Protein AF-A0A401MKE0-F1 (afdb_monomer_lite)

Sequence (163 aa):
MLHYREDWGPTLAELRRILKPGGRLIASVDHPFAINLMHRQVGREAGYKYFDTTNWTEEWTMGGQTALMSIWHRPLHAMIEAFTAAGFRITVISEPEPDPAARELFPEVIAAKPRFLYSCSSSCEQNPCRPRPVRVHPLEASCPEFRSGRFFPDAAHIRRRPG

Radius of gyration: 18.14 Å; chains: 1; bounding box: 51×38×40 Å

Structure (mmCIF, N/CA/C/O backbone):
data_AF-A0A401MKE0-F1
#
_entry.id   AF-A0A401MKE0-F1
#
loop_
_atom_site.group_PDB
_atom_site.id
_atom_site.type_symbol
_atom_site.label_atom_id
_atom_site.label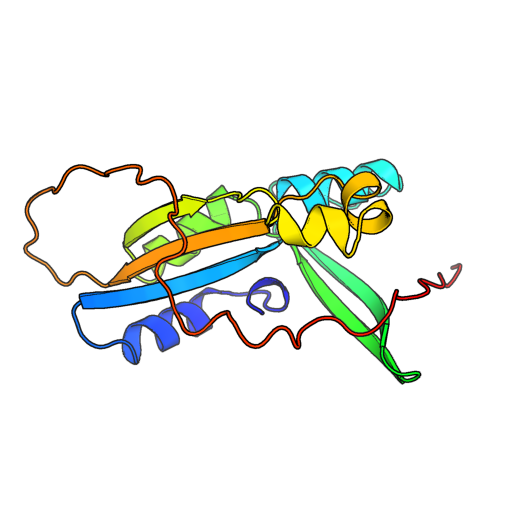_alt_id
_atom_site.label_comp_id
_atom_site.label_asym_id
_atom_site.label_entity_id
_atom_site.label_seq_id
_atom_site.pdbx_PDB_ins_code
_atom_site.Cartn_x
_atom_site.Cartn_y
_atom_site.Cartn_z
_atom_site.occupancy
_atom_site.B_iso_or_equiv
_atom_site.auth_seq_id
_atom_site.auth_comp_id
_atom_site.auth_asym_id
_atom_site.auth_atom_id
_atom_site.pdbx_PDB_model_num
ATOM 1 N N . MET A 1 1 ? 6.555 3.423 4.403 1.00 68.75 1 MET A N 1
ATOM 2 C CA . MET A 1 1 ? 7.265 2.629 5.433 1.00 68.75 1 MET A CA 1
ATOM 3 C C . MET A 1 1 ? 6.743 1.197 5.495 1.00 68.75 1 MET A C 1
ATOM 5 O O . MET A 1 1 ? 7.558 0.292 5.596 1.00 68.75 1 MET A O 1
ATOM 9 N N . LEU A 1 2 ? 5.423 0.969 5.408 1.00 88.12 2 LEU A N 1
ATOM 10 C CA . LEU A 1 2 ? 4.854 -0.389 5.374 1.00 88.12 2 LEU A CA 1
ATOM 11 C C . LEU A 1 2 ? 5.362 -1.229 4.187 1.00 88.12 2 LEU A C 1
ATOM 13 O O . LEU A 1 2 ? 5.577 -2.423 4.332 1.00 88.12 2 LEU A O 1
ATOM 17 N N . HIS A 1 3 ? 5.652 -0.602 3.049 1.00 85.56 3 HIS A N 1
ATOM 18 C CA . HIS A 1 3 ? 6.234 -1.243 1.863 1.00 85.56 3 HIS A CA 1
ATOM 19 C C . HIS A 1 3 ? 7.674 -1.763 2.037 1.00 85.56 3 HIS A C 1
ATOM 21 O O . HIS A 1 3 ? 8.204 -2.395 1.134 1.00 85.56 3 HIS A O 1
ATOM 27 N N . TYR A 1 4 ? 8.305 -1.556 3.197 1.00 89.06 4 TYR A N 1
ATOM 28 C CA . TYR A 1 4 ? 9.592 -2.175 3.554 1.00 89.06 4 TYR A CA 1
ATOM 29 C C . TYR A 1 4 ? 9.433 -3.377 4.496 1.00 89.06 4 TYR A C 1
ATOM 31 O O . TYR A 1 4 ? 10.421 -3.964 4.935 1.00 89.06 4 TYR A O 1
ATOM 39 N N . ARG A 1 5 ? 8.195 -3.733 4.858 1.00 91.19 5 ARG A N 1
ATOM 40 C CA . ARG A 1 5 ? 7.888 -4.853 5.749 1.00 91.19 5 ARG A CA 1
ATOM 41 C C . ARG A 1 5 ? 7.241 -5.979 4.963 1.00 91.19 5 ARG A C 1
ATOM 43 O O . ARG A 1 5 ? 6.257 -5.753 4.265 1.00 91.19 5 ARG A O 1
ATOM 50 N N . GLU A 1 6 ? 7.774 -7.179 5.153 1.00 92.38 6 GLU A N 1
ATOM 51 C CA . GLU A 1 6 ? 7.174 -8.410 4.648 1.00 92.38 6 GLU A CA 1
ATOM 52 C C . GLU A 1 6 ? 5.790 -8.612 5.263 1.00 92.38 6 GLU A C 1
ATOM 54 O O . GLU A 1 6 ? 4.788 -8.614 4.552 1.00 92.38 6 GLU A O 1
ATOM 59 N N . ASP A 1 7 ? 5.725 -8.677 6.595 1.00 93.19 7 ASP A N 1
ATOM 60 C CA . ASP A 1 7 ? 4.484 -8.847 7.341 1.00 93.19 7 ASP A CA 1
ATOM 61 C C . ASP A 1 7 ? 4.004 -7.520 7.949 1.00 93.19 7 ASP A C 1
ATOM 63 O O . ASP A 1 7 ? 4.702 -6.856 8.723 1.00 93.19 7 ASP A O 1
ATOM 67 N N . TRP A 1 8 ? 2.784 -7.125 7.582 1.00 94.81 8 TRP A N 1
ATOM 68 C CA . TRP A 1 8 ? 2.124 -5.935 8.117 1.00 94.81 8 TRP A CA 1
ATOM 69 C C . TRP A 1 8 ? 1.406 -6.213 9.438 1.00 94.81 8 TRP A C 1
ATOM 71 O O . TRP A 1 8 ? 1.206 -5.272 10.207 1.00 94.81 8 TRP A O 1
ATOM 81 N N . GLY A 1 9 ? 1.045 -7.467 9.723 1.00 94.62 9 GLY A N 1
ATOM 82 C CA . GLY A 1 9 ? 0.199 -7.862 10.849 1.00 94.62 9 GLY A CA 1
ATOM 83 C C . GLY A 1 9 ? 0.681 -7.309 12.192 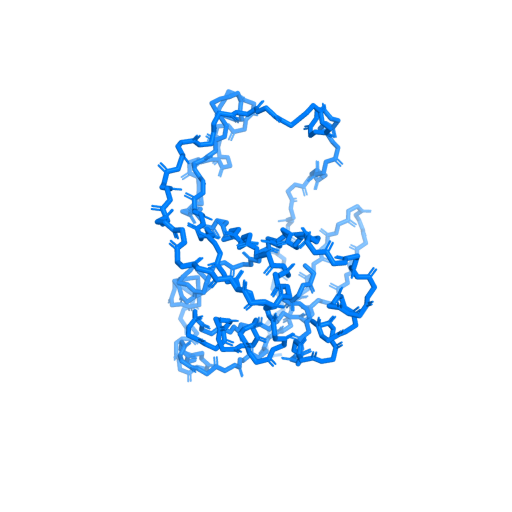1.00 94.62 9 GLY A C 1
ATOM 84 O O . GLY A 1 9 ? -0.049 -6.526 12.803 1.00 94.62 9 GLY A O 1
ATOM 85 N N . PRO A 1 10 ? 1.919 -7.610 12.633 1.00 95.81 10 PRO A N 1
ATOM 86 C CA . PRO A 1 10 ? 2.449 -7.116 13.903 1.00 95.81 10 PRO A CA 1
ATOM 87 C C . PRO A 1 10 ? 2.492 -5.586 13.980 1.00 95.81 10 PRO A C 1
ATOM 89 O O . PRO A 1 10 ? 2.137 -4.996 14.997 1.00 95.81 10 PRO A O 1
ATOM 92 N N . THR A 1 11 ? 2.871 -4.923 12.883 1.00 95.38 11 THR A N 1
ATOM 93 C CA . THR A 1 11 ? 2.944 -3.455 12.842 1.00 95.38 11 THR A CA 1
ATOM 94 C C . THR A 1 11 ? 1.553 -2.837 12.972 1.00 95.38 11 THR A C 1
ATOM 96 O O . THR A 1 11 ? 1.356 -1.911 13.757 1.00 95.38 11 THR A O 1
ATOM 99 N N . LEU A 1 12 ? 0.572 -3.352 12.228 1.00 95.12 12 LEU A N 1
ATOM 100 C CA . LEU A 1 12 ? -0.805 -2.869 12.279 1.00 95.12 12 LEU A CA 1
ATOM 101 C C . LEU A 1 12 ? -1.457 -3.162 13.637 1.00 95.12 12 LEU A C 1
ATOM 103 O O . LEU A 1 12 ? -2.159 -2.299 14.162 1.00 95.12 12 LEU A O 1
ATOM 107 N N . ALA A 1 13 ? -1.185 -4.320 14.239 1.00 94.06 13 ALA A N 1
ATOM 108 C CA . ALA A 1 13 ? -1.662 -4.659 15.577 1.00 94.06 13 ALA A CA 1
ATOM 109 C C . ALA A 1 13 ? -1.128 -3.682 16.638 1.00 94.06 13 ALA A C 1
ATOM 111 O O . ALA A 1 13 ? -1.897 -3.171 17.456 1.00 94.06 13 ALA A O 1
ATOM 112 N N . GLU A 1 14 ? 0.161 -3.338 16.582 1.00 95.56 14 GLU A N 1
ATOM 113 C CA . GLU A 1 14 ? 0.737 -2.351 17.498 1.00 95.56 14 GLU A CA 1
ATOM 114 C C . GLU A 1 14 ? 0.167 -0.949 17.270 1.00 95.56 14 GLU A C 1
ATOM 116 O O . GLU A 1 14 ? -0.215 -0.279 18.232 1.00 95.56 14 GLU A O 1
ATOM 121 N N . LEU A 1 15 ? 0.007 -0.525 16.010 1.00 94.19 15 LEU A N 1
ATOM 122 C CA . LEU A 1 15 ? -0.663 0.739 15.684 1.00 94.19 15 LEU A CA 1
ATOM 123 C C . LEU A 1 15 ? -2.091 0.768 16.246 1.00 94.19 15 LEU A C 1
ATOM 125 O O . LEU A 1 15 ? -2.522 1.768 16.821 1.00 94.19 15 LEU A O 1
ATOM 129 N N . ARG A 1 16 ? -2.821 -0.344 16.146 1.00 91.19 16 ARG A N 1
ATOM 130 C CA . ARG A 1 16 ? -4.175 -0.478 16.687 1.00 91.19 16 ARG A CA 1
ATOM 131 C C . ARG A 1 16 ? -4.213 -0.409 18.214 1.00 91.19 16 ARG A C 1
ATOM 133 O O . ARG A 1 16 ? -5.194 0.110 18.755 1.00 91.19 16 ARG A O 1
ATOM 140 N N . ARG A 1 17 ? -3.190 -0.936 18.893 1.00 94.25 17 ARG A N 1
ATOM 141 C CA . ARG A 1 17 ? -3.067 -0.944 20.358 1.00 94.25 17 ARG A CA 1
ATOM 142 C C . ARG A 1 17 ? -2.781 0.448 20.921 1.00 94.25 17 ARG A C 1
ATOM 144 O O . ARG A 1 17 ? -3.326 0.793 21.965 1.00 94.25 17 ARG A O 1
ATOM 151 N N . ILE A 1 18 ? -1.936 1.236 20.251 1.00 95.38 18 ILE A N 1
ATOM 152 C CA . ILE A 1 18 ? -1.539 2.573 20.731 1.00 95.38 18 ILE A CA 1
ATOM 153 C C . ILE A 1 18 ? -2.561 3.668 20.402 1.00 95.38 18 ILE A C 1
ATOM 155 O O . ILE A 1 18 ? -2.577 4.716 21.050 1.00 95.38 18 ILE A O 1
ATOM 159 N N . LEU A 1 19 ? -3.411 3.455 19.396 1.00 93.69 19 LEU A N 1
ATOM 160 C CA . LEU A 1 19 ? -4.462 4.403 19.049 1.00 93.69 19 LEU A CA 1
ATOM 161 C C . LEU A 1 19 ? -5.543 4.433 20.134 1.00 93.69 19 LEU A C 1
ATOM 163 O O . LEU A 1 19 ? -6.093 3.404 20.527 1.00 93.69 19 LEU A O 1
ATOM 167 N N . LYS A 1 20 ? -5.903 5.646 20.569 1.00 91.00 20 LYS A N 1
ATOM 168 C CA . LYS A 1 20 ? -7.075 5.865 21.427 1.00 91.00 20 LYS A CA 1
ATOM 169 C C . LYS A 1 20 ? -8.343 5.344 20.728 1.00 91.00 20 LYS A C 1
ATOM 171 O O . LYS A 1 20 ? -8.404 5.378 19.494 1.00 91.00 20 LYS A O 1
ATOM 176 N N . PRO A 1 21 ? -9.377 4.922 21.476 1.00 85.69 21 PRO A N 1
ATOM 177 C CA . PRO A 1 21 ? -10.684 4.622 20.893 1.00 85.69 21 PRO A CA 1
ATOM 178 C C . PRO A 1 21 ? -11.185 5.780 20.011 1.00 85.69 21 PRO A C 1
ATOM 180 O O . PRO A 1 21 ? -11.100 6.941 20.410 1.00 85.69 21 PRO A O 1
ATOM 183 N N . GLY A 1 22 ? -11.656 5.482 18.794 1.00 84.44 22 GLY A N 1
ATOM 184 C CA . GLY A 1 22 ? -12.050 6.496 17.803 1.00 84.44 22 GLY A CA 1
ATOM 185 C C . GLY A 1 22 ? -10.884 7.115 17.015 1.00 84.44 22 GLY A C 1
ATOM 186 O O . GLY A 1 22 ? -11.105 7.962 16.146 1.00 84.44 22 GLY A O 1
ATOM 187 N N . GLY A 1 23 ? -9.643 6.708 17.300 1.00 89.06 23 GLY A N 1
ATOM 188 C CA . GLY A 1 23 ? -8.450 7.137 16.577 1.00 89.06 23 GLY A CA 1
ATOM 189 C C . GLY A 1 23 ? -8.464 6.706 15.110 1.00 89.06 23 GLY A C 1
ATOM 190 O O . GLY A 1 23 ? -9.135 5.748 14.720 1.00 89.06 23 GLY A O 1
ATOM 191 N N . ARG A 1 24 ? -7.706 7.418 14.275 1.00 91.06 24 ARG A N 1
ATOM 192 C CA . ARG A 1 24 ? -7.588 7.133 12.840 1.00 91.06 24 ARG A CA 1
ATOM 193 C C . ARG A 1 24 ? -6.134 6.882 12.481 1.00 91.06 24 ARG A C 1
ATOM 195 O O . ARG A 1 24 ? -5.251 7.583 12.966 1.00 91.06 24 ARG A O 1
ATOM 202 N N . LEU A 1 25 ? -5.915 5.905 11.615 1.00 91.31 25 LEU A N 1
ATOM 203 C CA . LEU A 1 25 ? -4.642 5.645 10.966 1.00 91.31 25 LEU A CA 1
ATOM 204 C C . LEU A 1 25 ? -4.748 6.113 9.517 1.00 91.31 25 LEU A C 1
ATOM 206 O O . LEU A 1 25 ? -5.591 5.626 8.765 1.00 91.31 25 LEU A O 1
ATOM 210 N N . ILE A 1 26 ? -3.886 7.047 9.133 1.00 91.25 26 ILE A N 1
ATOM 211 C CA . ILE A 1 26 ? -3.700 7.456 7.742 1.00 91.25 26 ILE A CA 1
ATOM 212 C C . ILE A 1 26 ? -2.347 6.907 7.309 1.00 91.25 26 ILE A C 1
ATOM 214 O O . ILE A 1 26 ? -1.326 7.217 7.920 1.00 91.25 26 ILE A O 1
ATOM 218 N N . ALA A 1 27 ? -2.349 6.066 6.284 1.00 89.00 27 ALA A N 1
ATOM 219 C CA . ALA A 1 27 ? -1.153 5.435 5.753 1.00 89.00 27 ALA A CA 1
ATOM 220 C C . ALA A 1 27 ? -1.034 5.726 4.260 1.00 89.00 27 ALA A C 1
ATOM 222 O O . ALA A 1 27 ? -2.026 5.696 3.537 1.00 89.00 27 ALA A O 1
ATOM 223 N N . SER A 1 28 ? 0.193 5.968 3.812 1.00 86.94 28 SER A N 1
ATOM 224 C CA . SER A 1 28 ? 0.540 6.068 2.400 1.00 86.94 28 SER A CA 1
ATOM 225 C C . SER A 1 28 ? 1.479 4.921 2.038 1.00 86.94 28 SER A C 1
ATOM 227 O O . SER A 1 28 ? 2.458 4.677 2.759 1.00 86.94 28 SER A O 1
ATOM 229 N N . VAL A 1 29 ? 1.154 4.186 0.977 1.00 87.62 29 VAL A N 1
ATOM 230 C CA . VAL A 1 29 ? 1.952 3.060 0.475 1.00 87.62 29 VAL A CA 1
ATOM 231 C C . VAL A 1 29 ? 2.069 3.113 -1.044 1.00 87.62 29 VAL A C 1
ATOM 233 O O . VAL A 1 29 ? 1.287 3.783 -1.723 1.00 87.62 29 VAL A O 1
ATOM 236 N N . ASP A 1 30 ? 3.061 2.398 -1.569 1.00 85.94 30 ASP A N 1
ATOM 237 C CA . ASP A 1 30 ? 3.239 2.251 -3.008 1.00 85.94 30 ASP A CA 1
ATOM 238 C C . ASP A 1 30 ? 2.016 1.577 -3.629 1.00 85.94 30 ASP A C 1
ATOM 240 O O . ASP A 1 30 ? 1.464 0.610 -3.094 1.00 85.94 30 ASP A O 1
ATOM 244 N N . HIS A 1 31 ? 1.580 2.095 -4.773 1.00 85.69 31 HIS A N 1
ATOM 245 C CA . HIS A 1 31 ? 0.410 1.558 -5.441 1.00 85.69 31 HIS A CA 1
ATOM 246 C C . HIS A 1 31 ? 0.738 0.235 -6.144 1.00 85.69 31 HIS A C 1
ATOM 248 O O . HIS A 1 31 ? 1.641 0.186 -6.991 1.00 85.69 31 HIS A O 1
ATOM 254 N N . PRO A 1 32 ? -0.029 -0.835 -5.885 1.00 88.38 32 PRO A N 1
ATOM 255 C CA . PRO A 1 32 ? 0.311 -2.175 -6.355 1.00 88.38 32 PRO A CA 1
ATOM 256 C C . PRO A 1 32 ? 0.337 -2.278 -7.882 1.00 88.38 32 PRO A C 1
ATOM 258 O O . PRO A 1 32 ? 1.156 -2.998 -8.450 1.00 88.38 32 PRO A O 1
ATOM 261 N N . PHE A 1 33 ? -0.539 -1.546 -8.577 1.00 86.31 33 PHE A N 1
ATOM 262 C CA . PHE A 1 33 ? -0.551 -1.555 -10.042 1.00 86.31 33 PHE A CA 1
ATOM 263 C C . PHE A 1 33 ? 0.628 -0.777 -10.642 1.00 86.31 33 PHE A C 1
ATOM 265 O O . PHE A 1 33 ? 1.111 -1.136 -11.713 1.00 86.31 33 PHE A O 1
ATOM 272 N N . ALA A 1 34 ? 1.119 0.258 -9.952 1.00 84.62 34 ALA A N 1
ATOM 273 C CA . ALA A 1 34 ? 2.252 1.046 -10.429 1.00 84.62 34 ALA A CA 1
ATOM 274 C C . ALA A 1 34 ? 3.531 0.211 -10.424 1.00 84.62 34 ALA A C 1
ATOM 276 O O . ALA A 1 34 ? 4.235 0.157 -11.430 1.00 84.62 34 ALA A O 1
ATOM 277 N N . ILE A 1 35 ? 3.774 -0.501 -9.320 1.00 85.31 35 ILE A N 1
ATOM 278 C CA . ILE A 1 35 ? 4.894 -1.436 -9.196 1.00 85.31 35 ILE A CA 1
ATOM 279 C C . ILE A 1 35 ? 4.804 -2.507 -10.285 1.00 85.31 35 ILE A C 1
ATO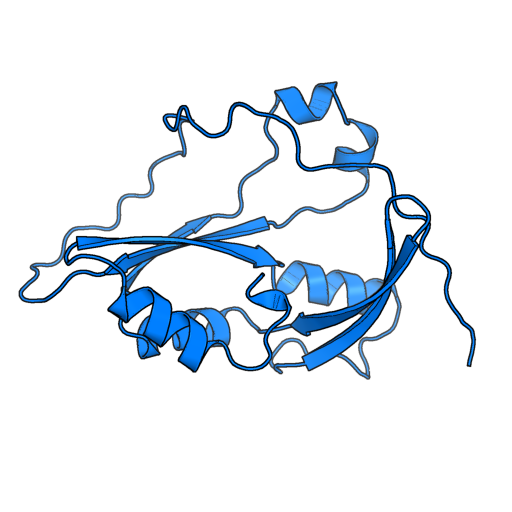M 281 O O . ILE A 1 35 ? 5.763 -2.714 -11.025 1.00 85.31 35 ILE A O 1
ATOM 285 N N . ASN A 1 36 ? 3.629 -3.107 -10.482 1.00 86.44 36 ASN A N 1
ATOM 286 C CA . ASN A 1 36 ? 3.424 -4.069 -11.563 1.00 86.44 36 ASN A CA 1
ATOM 287 C C . ASN A 1 36 ? 3.780 -3.507 -12.941 1.00 86.44 36 ASN A C 1
ATOM 289 O O . ASN A 1 36 ? 4.527 -4.137 -13.688 1.00 86.44 36 ASN A O 1
ATOM 293 N N . LEU A 1 37 ? 3.294 -2.309 -13.274 1.00 86.38 37 LEU A N 1
ATOM 294 C CA . LEU A 1 37 ? 3.610 -1.673 -14.549 1.00 86.38 37 LEU A CA 1
ATOM 295 C C . LEU A 1 37 ? 5.119 -1.436 -14.705 1.00 86.38 37 LEU A C 1
ATOM 297 O O . LEU A 1 37 ? 5.666 -1.744 -15.764 1.00 86.38 37 LEU A O 1
ATOM 301 N N . MET A 1 38 ? 5.797 -0.963 -13.655 1.00 83.81 38 MET A N 1
ATOM 302 C CA . MET A 1 38 ? 7.249 -0.759 -13.666 1.00 83.81 38 MET A CA 1
ATOM 303 C C . MET A 1 38 ? 8.000 -2.064 -13.943 1.00 83.81 38 MET A C 1
ATOM 305 O O . MET A 1 38 ? 8.866 -2.092 -14.816 1.00 83.81 38 MET A O 1
ATOM 309 N N . HIS A 1 39 ? 7.643 -3.159 -13.264 1.00 85.81 39 HIS A N 1
ATOM 310 C CA . HIS A 1 39 ? 8.272 -4.465 -13.484 1.00 85.81 39 HIS A CA 1
ATOM 311 C C . HIS A 1 39 ? 8.072 -4.970 -14.917 1.00 85.81 39 HIS A C 1
ATOM 313 O O . HIS A 1 39 ? 9.015 -5.495 -15.517 1.00 85.81 39 HIS A O 1
ATOM 319 N N . ARG A 1 40 ? 6.885 -4.769 -15.499 1.00 85.81 40 ARG A N 1
ATOM 320 C CA . ARG A 1 40 ? 6.614 -5.148 -16.894 1.00 85.81 40 ARG A CA 1
ATOM 321 C C . ARG A 1 40 ? 7.406 -4.306 -17.891 1.00 85.81 40 ARG A C 1
ATOM 323 O O . ARG A 1 40 ? 7.997 -4.860 -18.811 1.00 85.81 40 ARG A O 1
ATOM 330 N N . GLN A 1 41 ? 7.501 -2.994 -17.676 1.00 86.31 41 GLN A N 1
ATOM 331 C CA . GLN A 1 41 ? 8.268 -2.091 -18.547 1.00 86.31 41 GLN A CA 1
ATOM 332 C C . GLN A 1 41 ? 9.754 -2.458 -18.644 1.00 86.31 41 GLN A C 1
ATOM 334 O O . GLN A 1 41 ? 10.380 -2.215 -19.672 1.00 86.31 41 GLN A O 1
ATOM 339 N N . VAL A 1 42 ? 10.323 -3.061 -17.596 1.00 85.56 42 VAL A N 1
ATOM 340 C CA . VAL A 1 42 ? 11.725 -3.510 -17.583 1.00 85.56 42 VAL A CA 1
ATOM 341 C C . VAL A 1 42 ? 11.893 -5.011 -17.855 1.00 85.56 42 VAL A C 1
ATOM 343 O O . VAL A 1 42 ? 12.978 -5.543 -17.622 1.00 85.56 42 VAL A O 1
ATOM 346 N N . GLY A 1 43 ? 10.845 -5.699 -18.324 1.00 86.38 43 GLY A N 1
ATOM 347 C CA . GLY A 1 43 ? 10.899 -7.114 -18.711 1.00 86.38 43 GLY A CA 1
ATOM 348 C C . GLY A 1 43 ? 11.046 -8.099 -17.544 1.00 86.38 43 GLY A C 1
ATOM 349 O O . GLY A 1 43 ? 11.567 -9.195 -17.727 1.00 86.38 43 GLY A O 1
ATOM 350 N N . ARG A 1 44 ? 10.616 -7.734 -16.329 1.00 83.06 44 ARG A N 1
ATOM 351 C CA . ARG A 1 44 ? 10.719 -8.570 -15.111 1.00 83.06 44 ARG A CA 1
ATOM 352 C C . ARG A 1 44 ? 9.453 -9.375 -14.799 1.00 83.06 44 ARG A C 1
ATOM 354 O O . ARG A 1 44 ? 9.289 -9.870 -13.689 1.00 83.06 44 ARG A O 1
ATOM 361 N N . GLU A 1 45 ? 8.561 -9.528 -15.766 1.00 80.81 45 GLU A N 1
ATOM 362 C CA . GLU A 1 45 ? 7.253 -10.174 -15.592 1.00 80.81 45 GLU A CA 1
ATOM 363 C C . GLU A 1 45 ? 7.312 -11.680 -15.300 1.00 80.81 45 GLU A C 1
ATOM 365 O O . GLU A 1 45 ? 6.398 -12.216 -14.684 1.00 80.81 45 GLU A O 1
ATOM 370 N N . ALA A 1 46 ? 8.409 -12.360 -15.647 1.00 81.19 46 ALA A N 1
ATOM 371 C CA . ALA A 1 46 ? 8.610 -13.763 -15.274 1.00 81.19 46 ALA A CA 1
ATOM 372 C C . ALA A 1 46 ? 8.893 -13.954 -13.769 1.00 81.19 46 ALA A C 1
ATOM 374 O O . ALA A 1 46 ? 8.549 -14.991 -13.203 1.00 81.19 46 ALA A O 1
ATOM 375 N N . GLY A 1 47 ? 9.520 -12.963 -13.123 1.00 77.00 47 GLY A N 1
ATOM 376 C CA . GLY A 1 47 ? 9.905 -13.007 -11.706 1.00 77.00 47 GLY A CA 1
ATOM 377 C C . GLY A 1 47 ? 8.985 -12.213 -10.778 1.00 77.00 47 GLY A C 1
ATOM 378 O O . GLY A 1 47 ? 9.168 -12.247 -9.566 1.00 77.00 47 GLY A O 1
ATOM 379 N N . TYR A 1 48 ? 8.009 -11.494 -11.333 1.00 83.62 48 TYR A N 1
ATOM 380 C CA . TYR A 1 48 ? 7.078 -10.660 -10.585 1.00 83.62 48 TYR A CA 1
ATOM 381 C C . TYR A 1 48 ? 5.642 -11.051 -10.924 1.00 83.62 48 TYR A C 1
ATOM 383 O O . TYR A 1 48 ? 5.182 -10.882 -12.054 1.00 83.62 48 TYR A O 1
ATOM 391 N N . LYS A 1 49 ? 4.918 -11.549 -9.923 1.00 87.06 49 LYS A N 1
ATOM 392 C CA . LYS A 1 49 ? 3.508 -11.918 -10.035 1.00 87.06 49 LYS A CA 1
ATOM 393 C C . LYS A 1 49 ? 2.678 -10.941 -9.216 1.00 87.06 49 LYS A C 1
ATOM 395 O O . LYS A 1 49 ? 2.825 -10.865 -8.003 1.00 87.06 49 LYS A O 1
ATOM 400 N N . TYR A 1 50 ? 1.777 -10.214 -9.876 1.00 87.31 50 TYR A N 1
ATOM 401 C CA . TYR A 1 50 ? 0.989 -9.150 -9.244 1.00 87.31 50 TYR A CA 1
ATOM 402 C C . TYR A 1 50 ? 0.210 -9.598 -7.998 1.00 87.31 50 TYR A C 1
ATOM 404 O O . TYR A 1 50 ? 0.112 -8.835 -7.042 1.00 87.31 50 TYR A O 1
ATOM 412 N N . PHE A 1 51 ? -0.361 -10.804 -8.003 1.00 91.75 51 PHE A N 1
ATOM 413 C CA . PHE A 1 51 ? -1.170 -11.302 -6.885 1.00 91.75 51 PHE A CA 1
ATOM 414 C C . PHE A 1 51 ? -0.347 -11.919 -5.747 1.00 91.75 51 PHE A C 1
ATOM 416 O O . PHE A 1 51 ? -0.922 -12.254 -4.716 1.00 91.75 51 PHE A O 1
ATOM 423 N N . ASP A 1 52 ? 0.973 -12.011 -5.895 1.00 91.69 52 ASP A N 1
ATOM 424 C CA . ASP A 1 52 ? 1.854 -12.536 -4.858 1.00 91.69 52 ASP A CA 1
ATOM 425 C C . ASP A 1 52 ? 2.411 -11.389 -4.002 1.00 91.69 52 ASP A C 1
ATOM 427 O O . ASP A 1 52 ? 2.532 -10.246 -4.448 1.00 91.69 52 ASP A O 1
ATOM 431 N N . THR A 1 53 ? 2.776 -11.690 -2.755 1.00 90.56 53 THR A N 1
ATOM 432 C CA . THR A 1 53 ? 3.610 -10.783 -1.954 1.00 90.56 53 THR A CA 1
ATOM 433 C C . THR A 1 53 ? 5.066 -11.079 -2.289 1.00 90.56 53 THR A C 1
ATOM 435 O O . THR A 1 53 ? 5.557 -12.163 -1.986 1.00 90.56 53 THR A O 1
ATOM 438 N N . THR A 1 54 ? 5.752 -10.145 -2.947 1.00 89.88 54 THR A N 1
ATOM 439 C CA . THR A 1 54 ? 7.097 -10.382 -3.498 1.00 89.88 54 THR A CA 1
ATOM 440 C C . THR A 1 54 ? 8.081 -9.322 -3.036 1.00 89.88 54 THR A C 1
ATOM 442 O O . THR A 1 54 ? 7.754 -8.135 -3.043 1.00 89.88 54 THR A O 1
ATOM 445 N N . ASN A 1 55 ? 9.302 -9.736 -2.703 1.00 91.44 55 ASN A N 1
ATOM 446 C CA . ASN A 1 55 ? 10.396 -8.821 -2.402 1.00 91.44 55 ASN A CA 1
ATOM 447 C C . ASN A 1 55 ? 11.300 -8.599 -3.613 1.00 91.44 55 ASN A C 1
ATOM 449 O O . ASN A 1 55 ? 11.546 -9.519 -4.394 1.00 91.44 55 ASN A O 1
ATOM 453 N N . TRP A 1 56 ? 11.870 -7.404 -3.705 1.00 88.31 56 TRP A N 1
ATOM 454 C CA . TRP A 1 56 ? 13.110 -7.183 -4.434 1.00 88.31 56 TRP A CA 1
ATOM 455 C C . TRP A 1 56 ? 13.976 -6.168 -3.689 1.00 88.31 56 TRP A C 1
ATOM 457 O O . TRP A 1 56 ? 13.499 -5.425 -2.833 1.00 88.31 56 TRP A O 1
ATOM 467 N N . THR A 1 57 ? 15.269 -6.148 -4.002 1.00 89.62 57 THR A N 1
ATOM 468 C CA . THR A 1 57 ? 16.224 -5.210 -3.408 1.00 89.62 57 THR A CA 1
ATOM 469 C C . THR A 1 57 ? 16.854 -4.365 -4.499 1.00 89.62 57 THR A C 1
ATOM 471 O O . THR A 1 57 ? 17.245 -4.876 -5.549 1.00 89.62 57 THR A O 1
ATOM 474 N N . GLU A 1 58 ? 16.941 -3.065 -4.248 1.00 86.12 58 GLU A N 1
ATOM 475 C CA . GLU A 1 58 ? 17.525 -2.093 -5.162 1.00 86.12 58 GLU A CA 1
ATOM 476 C C . GLU A 1 58 ? 18.614 -1.294 -4.462 1.00 86.12 58 GLU A C 1
ATOM 478 O O . GLU A 1 58 ? 18.548 -1.028 -3.263 1.00 86.12 58 GLU A O 1
ATOM 483 N N . GLU A 1 59 ? 19.622 -0.898 -5.230 1.00 89.81 59 GLU A N 1
ATOM 484 C CA . GLU A 1 59 ? 20.644 0.028 -4.771 1.00 89.81 59 GLU A CA 1
ATOM 485 C C . GLU A 1 59 ? 20.128 1.460 -4.944 1.00 89.81 59 GLU A C 1
ATOM 487 O O . GLU A 1 59 ? 19.775 1.879 -6.049 1.00 89.81 59 GLU A O 1
ATOM 492 N N . TRP A 1 60 ? 20.059 2.197 -3.840 1.00 86.19 60 TRP A N 1
ATOM 493 C CA . TRP A 1 60 ? 19.584 3.574 -3.793 1.00 86.19 60 TRP A CA 1
ATOM 494 C C . TRP A 1 60 ? 20.711 4.488 -3.329 1.00 86.19 60 TRP A C 1
ATOM 496 O O . TRP A 1 60 ? 21.289 4.285 -2.261 1.00 86.19 60 TRP A O 1
ATOM 506 N N . THR A 1 61 ? 21.000 5.520 -4.122 1.00 88.31 61 THR A N 1
ATOM 507 C CA . THR A 1 61 ? 21.953 6.573 -3.761 1.00 88.31 61 THR A CA 1
ATOM 508 C C . THR A 1 61 ? 21.195 7.836 -3.373 1.00 88.31 61 THR A C 1
ATOM 510 O O . THR A 1 61 ? 20.482 8.405 -4.199 1.00 88.31 61 THR A O 1
ATOM 513 N N . MET A 1 62 ? 21.366 8.293 -2.132 1.00 81.56 62 MET A N 1
ATOM 514 C CA . MET A 1 62 ? 20.769 9.527 -1.617 1.00 81.56 62 MET A CA 1
ATOM 515 C C . MET A 1 62 ? 21.830 10.322 -0.851 1.00 81.56 62 MET A C 1
ATOM 517 O O . MET A 1 62 ? 22.514 9.780 0.013 1.00 81.56 62 MET A O 1
ATOM 521 N N . GLY A 1 63 ? 22.016 11.602 -1.191 1.00 85.81 63 GLY A N 1
ATOM 522 C CA . GLY A 1 63 ? 23.020 12.454 -0.534 1.00 85.81 63 GLY A CA 1
ATOM 523 C C . GLY A 1 63 ? 24.465 11.947 -0.667 1.00 85.81 63 GLY A C 1
ATOM 524 O O . GLY A 1 63 ? 25.258 12.106 0.255 1.00 85.81 63 GLY A O 1
ATOM 525 N N . GLY A 1 64 ? 24.796 11.280 -1.779 1.00 89.62 64 GLY A N 1
ATOM 526 C CA . GLY A 1 64 ? 26.120 10.685 -2.014 1.00 89.62 64 GLY A CA 1
ATOM 527 C C . GLY A 1 64 ? 26.388 9.381 -1.253 1.00 89.62 64 GLY A C 1
ATOM 528 O O . GLY A 1 64 ? 27.455 8.795 -1.416 1.00 89.62 64 GLY A O 1
ATOM 529 N N . GLN A 1 65 ? 25.432 8.902 -0.454 1.00 89.38 65 GLN A N 1
ATOM 530 C CA . GLN A 1 65 ? 25.506 7.612 0.224 1.00 89.38 65 GLN A CA 1
ATOM 531 C C . GLN A 1 65 ? 24.674 6.577 -0.523 1.00 89.38 65 GLN A C 1
ATOM 533 O O . GLN A 1 65 ? 23.542 6.850 -0.916 1.00 89.38 65 GLN A O 1
ATOM 538 N N . THR A 1 66 ? 25.236 5.384 -0.689 1.00 93.44 66 THR A N 1
ATOM 539 C CA . THR A 1 66 ? 24.570 4.259 -1.342 1.00 93.44 66 THR A CA 1
ATOM 540 C C . THR A 1 66 ? 24.149 3.224 -0.308 1.00 93.44 66 THR A C 1
ATOM 542 O O . THR A 1 66 ? 24.964 2.795 0.510 1.00 93.44 66 THR A O 1
ATOM 545 N N . ALA A 1 67 ? 22.888 2.802 -0.366 1.00 90.50 67 ALA A N 1
ATOM 546 C CA . ALA A 1 67 ? 22.330 1.758 0.482 1.00 90.50 67 ALA A CA 1
ATOM 547 C C . ALA A 1 67 ? 21.498 0.767 -0.340 1.00 90.50 67 ALA A C 1
ATOM 549 O O . ALA A 1 67 ? 20.875 1.129 -1.337 1.00 90.50 67 ALA A O 1
ATOM 550 N N . LEU A 1 68 ? 21.472 -0.491 0.102 1.00 92.56 68 LEU A N 1
ATOM 551 C CA . LEU A 1 68 ? 20.546 -1.490 -0.421 1.00 92.56 68 LEU A CA 1
ATOM 552 C C . LEU A 1 68 ? 19.203 -1.348 0.293 1.00 92.56 68 LEU A C 1
ATOM 554 O O . LEU A 1 68 ? 19.144 -1.374 1.523 1.00 92.56 68 LEU A O 1
ATOM 558 N N . MET A 1 69 ? 18.131 -1.215 -0.480 1.00 89.00 69 MET A N 1
ATOM 559 C CA . MET A 1 69 ? 16.773 -1.081 0.027 1.00 89.00 69 MET A CA 1
ATOM 560 C C . MET A 1 69 ? 15.904 -2.217 -0.496 1.00 89.00 69 MET A C 1
ATOM 562 O O . MET A 1 69 ? 15.724 -2.371 -1.703 1.00 89.00 69 MET A O 1
ATOM 566 N N . SER A 1 70 ? 15.363 -3.009 0.427 1.00 90.75 70 SER A N 1
ATOM 567 C CA . SER A 1 70 ? 14.435 -4.096 0.123 1.00 90.75 70 SER A CA 1
ATOM 568 C C . SER A 1 70 ? 12.994 -3.594 0.185 1.00 90.75 70 SER A C 1
ATOM 570 O O . SER A 1 70 ? 12.571 -3.030 1.196 1.00 90.75 70 SER A O 1
ATOM 572 N N . ILE A 1 71 ? 12.238 -3.820 -0.884 1.00 89.31 71 ILE A N 1
ATOM 573 C CA . ILE A 1 71 ? 10.850 -3.384 -1.043 1.00 89.31 71 ILE A CA 1
ATOM 574 C C . ILE A 1 71 ? 9.967 -4.620 -1.186 1.00 89.31 71 ILE A C 1
ATOM 576 O O . ILE A 1 71 ? 10.315 -5.575 -1.878 1.00 89.31 71 ILE A O 1
ATOM 580 N N . TRP A 1 72 ? 8.822 -4.594 -0.513 1.00 91.81 72 TRP A N 1
ATOM 581 C CA . TRP A 1 72 ? 7.806 -5.633 -0.553 1.00 91.81 72 TRP A CA 1
ATOM 582 C C . TRP A 1 72 ? 6.580 -5.134 -1.309 1.00 91.81 72 TRP A C 1
ATOM 584 O O . TRP A 1 72 ? 5.864 -4.240 -0.852 1.00 91.81 72 TRP A O 1
ATOM 594 N N . HIS A 1 73 ? 6.322 -5.748 -2.462 1.00 90.62 73 HIS A N 1
ATOM 595 C CA . HIS A 1 73 ? 5.060 -5.602 -3.176 1.00 90.62 73 HIS A CA 1
ATOM 596 C C . HIS A 1 73 ? 3.985 -6.426 -2.479 1.00 90.62 73 HIS A C 1
ATOM 598 O O . HIS A 1 73 ? 4.240 -7.536 -2.013 1.00 90.62 73 HIS A O 1
ATOM 604 N N . ARG A 1 74 ? 2.768 -5.889 -2.462 1.00 92.38 74 ARG A N 1
ATOM 605 C CA . ARG A 1 74 ? 1.577 -6.550 -1.938 1.00 92.38 74 ARG A CA 1
ATOM 606 C C . ARG A 1 74 ? 0.389 -6.160 -2.816 1.00 92.38 74 ARG A C 1
ATOM 608 O O . ARG A 1 74 ? 0.205 -4.967 -3.039 1.00 92.38 74 ARG A O 1
ATOM 615 N N . PRO A 1 75 ? -0.436 -7.093 -3.315 1.00 93.25 75 PRO A N 1
ATOM 616 C CA . PRO A 1 75 ? -1.628 -6.739 -4.083 1.00 93.25 75 PRO A CA 1
ATOM 617 C C . PRO A 1 75 ? -2.658 -6.005 -3.220 1.00 93.25 75 PRO A C 1
ATOM 619 O O . PRO A 1 75 ? -2.696 -6.172 -2.000 1.00 93.25 75 PRO A O 1
ATOM 622 N N . LEU A 1 76 ? -3.550 -5.244 -3.867 1.00 92.81 76 LEU A N 1
ATOM 623 C CA . LEU A 1 76 ? -4.555 -4.436 -3.170 1.00 92.81 76 LEU A CA 1
ATOM 624 C C . LEU A 1 76 ? -5.405 -5.273 -2.200 1.00 92.81 76 LEU A C 1
ATOM 626 O O . LEU A 1 76 ? -5.559 -4.875 -1.052 1.00 92.81 76 LEU A O 1
ATOM 630 N N . HIS A 1 77 ? -5.899 -6.447 -2.616 1.00 93.44 77 HIS A N 1
ATOM 631 C CA . HIS A 1 77 ? -6.727 -7.300 -1.749 1.00 93.44 77 HIS A CA 1
ATOM 632 C C . HIS A 1 77 ? -5.996 -7.680 -0.449 1.00 93.44 77 HIS A C 1
ATOM 634 O O . HIS A 1 77 ? -6.548 -7.496 0.630 1.00 93.44 77 HIS A O 1
ATOM 640 N N . ALA A 1 78 ? -4.722 -8.079 -0.529 1.00 94.50 78 ALA A N 1
ATOM 641 C CA . ALA A 1 78 ? -3.930 -8.459 0.637 1.00 94.50 78 ALA A CA 1
ATOM 642 C C . ALA A 1 78 ? -3.608 -7.260 1.545 1.00 94.50 78 ALA A C 1
ATOM 644 O O . ALA A 1 78 ? -3.434 -7.425 2.752 1.00 94.50 78 ALA A O 1
ATOM 645 N N . MET A 1 79 ? -3.532 -6.039 0.996 1.00 93.38 79 MET A N 1
ATOM 646 C CA . MET A 1 79 ? -3.455 -4.826 1.818 1.00 93.38 79 MET A CA 1
ATOM 647 C C . MET A 1 79 ? -4.754 -4.631 2.614 1.00 93.38 79 MET A C 1
ATOM 649 O O . MET A 1 79 ? -4.704 -4.428 3.826 1.00 93.38 79 MET A O 1
ATOM 653 N N . ILE A 1 80 ? -5.912 -4.715 1.948 1.00 93.38 80 ILE A N 1
ATOM 654 C CA . ILE A 1 80 ? -7.237 -4.569 2.573 1.00 93.38 80 ILE A CA 1
ATOM 655 C C . ILE A 1 80 ? -7.455 -5.627 3.661 1.00 93.38 80 ILE A C 1
ATOM 657 O O . ILE A 1 80 ? -7.892 -5.300 4.769 1.00 93.38 80 ILE A O 1
ATOM 661 N N . GLU A 1 81 ? -7.102 -6.877 3.377 1.00 95.00 81 GLU A N 1
ATOM 662 C CA . GLU A 1 81 ? -7.160 -7.984 4.334 1.00 95.00 81 GLU A CA 1
ATOM 663 C C . GLU A 1 81 ? -6.277 -7.722 5.555 1.00 95.00 81 GLU A C 1
ATOM 665 O O . GLU A 1 81 ? -6.752 -7.850 6.679 1.00 95.00 81 GLU A O 1
ATOM 670 N N . ALA A 1 82 ? -5.035 -7.263 5.370 1.00 94.81 82 ALA A N 1
ATOM 671 C CA . ALA A 1 82 ? -4.141 -6.965 6.489 1.00 94.81 82 ALA A CA 1
ATOM 672 C C . ALA A 1 82 ? -4.714 -5.885 7.428 1.00 94.81 82 ALA A C 1
ATOM 674 O O . ALA A 1 82 ? -4.679 -6.036 8.651 1.00 94.81 82 ALA A O 1
ATOM 675 N N . PHE A 1 83 ? -5.285 -4.808 6.875 1.00 94.44 83 PHE A N 1
ATOM 676 C CA . PHE A 1 83 ? -5.928 -3.762 7.679 1.00 94.44 83 PHE A CA 1
ATOM 677 C C . PHE A 1 83 ? -7.168 -4.277 8.416 1.00 94.44 83 PHE A C 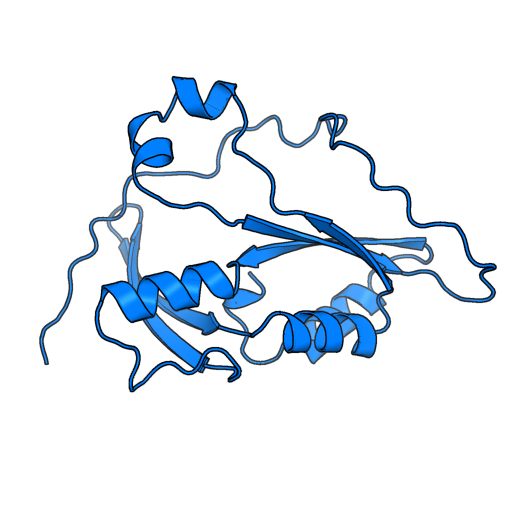1
ATOM 679 O O . PHE A 1 83 ? -7.329 -4.024 9.612 1.00 94.44 83 PHE A O 1
ATOM 686 N N . THR A 1 84 ? -8.042 -5.001 7.718 1.00 94.31 84 THR A N 1
ATOM 687 C CA . THR A 1 84 ? -9.294 -5.500 8.306 1.00 94.31 84 THR A CA 1
ATOM 688 C C . THR A 1 84 ? -9.045 -6.582 9.358 1.00 94.31 84 THR A C 1
ATOM 690 O O . THR A 1 84 ? -9.657 -6.529 10.426 1.00 94.31 84 THR A O 1
ATOM 693 N N . ALA A 1 85 ? -8.083 -7.482 9.137 1.00 95.06 85 ALA A N 1
ATOM 694 C CA . ALA A 1 85 ? -7.650 -8.484 10.113 1.00 95.06 85 ALA A CA 1
ATOM 695 C C . ALA A 1 85 ? -7.043 -7.851 11.379 1.00 95.06 85 ALA A C 1
ATOM 697 O O . ALA A 1 85 ? -7.269 -8.340 12.483 1.00 95.06 85 ALA A O 1
ATOM 698 N N . ALA A 1 86 ? -6.342 -6.719 11.246 1.00 93.94 86 ALA A N 1
ATOM 699 C CA . ALA A 1 86 ? -5.840 -5.939 12.381 1.00 93.94 86 ALA A CA 1
ATOM 700 C C . ALA A 1 86 ? -6.935 -5.124 13.109 1.00 93.94 86 ALA A C 1
ATOM 702 O O . ALA A 1 86 ? -6.641 -4.365 14.036 1.00 93.94 86 ALA A O 1
ATOM 703 N N . GLY A 1 87 ? -8.204 -5.261 12.711 1.00 91.62 87 GLY A N 1
ATOM 704 C CA . GLY A 1 87 ? -9.339 -4.605 13.357 1.00 91.62 87 GLY A CA 1
ATOM 705 C C . GLY A 1 87 ? -9.509 -3.133 12.980 1.00 91.62 87 GLY A C 1
ATOM 706 O O . GLY A 1 87 ? -10.132 -2.375 13.733 1.00 91.62 87 GLY A O 1
ATOM 707 N N . PHE A 1 88 ? -8.953 -2.710 11.842 1.00 92.62 88 PHE A N 1
ATOM 708 C CA . PHE A 1 88 ? -9.228 -1.400 11.265 1.00 92.62 88 PHE A CA 1
ATOM 709 C C . PHE A 1 88 ? -10.428 -1.452 10.324 1.00 92.62 88 PHE A C 1
ATOM 711 O O . PHE A 1 88 ? -10.576 -2.363 9.510 1.00 92.62 88 PHE A O 1
ATOM 718 N N . ARG A 1 89 ? -11.259 -0.410 10.377 1.00 92.06 89 ARG A N 1
ATOM 719 C CA . ARG A 1 89 ? -12.277 -0.158 9.360 1.00 92.06 89 ARG A CA 1
ATOM 720 C C . ARG A 1 89 ? -11.706 0.786 8.315 1.00 92.06 89 ARG A C 1
ATOM 722 O O . ARG A 1 89 ? -11.303 1.898 8.649 1.00 92.06 89 ARG A O 1
ATOM 729 N N . ILE A 1 90 ? -11.709 0.373 7.055 1.00 91.06 90 ILE A N 1
ATOM 730 C CA . ILE A 1 90 ? -11.275 1.226 5.947 1.00 91.06 90 ILE A CA 1
ATOM 731 C C . ILE A 1 90 ? -12.400 2.202 5.612 1.00 91.06 90 ILE A C 1
ATOM 733 O O . ILE A 1 90 ? -13.542 1.793 5.400 1.00 91.06 90 ILE A O 1
ATOM 737 N N . THR A 1 91 ? -12.081 3.495 5.606 1.00 91.31 91 THR A N 1
ATOM 738 C CA . THR A 1 91 ? -13.061 4.561 5.355 1.00 91.31 91 THR A CA 1
ATOM 739 C C . THR A 1 91 ? -12.865 5.219 4.003 1.00 91.31 91 THR A C 1
ATOM 741 O O . THR A 1 91 ? -13.852 5.545 3.349 1.00 91.31 91 THR A O 1
ATOM 744 N N . VAL A 1 92 ? -11.612 5.416 3.585 1.00 88.56 92 VAL A N 1
ATOM 745 C CA . VAL A 1 92 ? -11.279 6.019 2.291 1.00 88.56 92 VAL A CA 1
ATOM 746 C C . VAL A 1 92 ? -10.015 5.374 1.748 1.00 88.56 92 VAL A C 1
ATOM 748 O O . VAL A 1 92 ? -9.024 5.245 2.470 1.00 88.56 92 VAL A O 1
ATOM 751 N N . ILE A 1 93 ? -10.065 5.043 0.464 1.00 88.00 93 ILE A N 1
ATOM 752 C CA . ILE A 1 93 ? -8.914 4.748 -0.381 1.00 88.00 93 ILE A CA 1
ATOM 753 C C . ILE A 1 93 ? -8.816 5.899 -1.376 1.00 88.00 93 ILE A C 1
ATOM 755 O O . ILE A 1 93 ? -9.815 6.227 -2.018 1.00 88.00 93 ILE A O 1
ATOM 759 N N . SER A 1 94 ? -7.654 6.538 -1.461 1.00 86.06 94 SER A N 1
ATOM 760 C CA . SER A 1 94 ? -7.451 7.699 -2.326 1.00 86.06 94 SER A CA 1
ATOM 761 C C . SER A 1 94 ? -6.155 7.583 -3.117 1.00 86.06 94 SER A C 1
ATOM 763 O O . SER A 1 94 ? -5.098 7.287 -2.551 1.00 86.06 94 SER A O 1
ATOM 765 N N . GLU A 1 95 ? -6.268 7.873 -4.411 1.00 85.88 95 GLU A N 1
ATOM 766 C CA . GLU A 1 95 ? -5.184 8.034 -5.377 1.00 85.88 95 GLU A CA 1
ATOM 767 C C . GLU A 1 95 ? -5.153 9.508 -5.822 1.00 85.88 95 GLU A C 1
ATOM 769 O O . GLU A 1 95 ? -5.762 9.863 -6.833 1.00 85.88 95 GLU A O 1
ATOM 774 N N . PRO A 1 96 ? -4.544 10.412 -5.033 1.00 80.62 96 PRO A N 1
ATOM 775 C CA . PRO A 1 96 ? -4.625 11.840 -5.298 1.00 80.62 96 PRO A CA 1
ATOM 776 C C . PRO A 1 96 ? -3.787 12.246 -6.516 1.00 80.62 96 PRO A C 1
ATOM 778 O O . PRO A 1 96 ? -2.665 11.773 -6.721 1.00 80.62 96 PRO A O 1
ATOM 781 N N . GLU A 1 97 ? -4.304 13.203 -7.288 1.00 79.19 97 GLU A N 1
ATOM 782 C CA . GLU A 1 97 ? -3.493 13.939 -8.256 1.00 79.19 97 GLU A CA 1
ATOM 783 C C . GLU A 1 97 ? -2.420 14.782 -7.544 1.00 79.19 97 GLU A C 1
ATOM 785 O O . GLU A 1 97 ? -2.603 15.164 -6.385 1.00 79.19 97 GLU A O 1
ATOM 790 N N . PRO A 1 98 ? -1.305 15.132 -8.217 1.00 78.00 98 PRO A N 1
ATOM 791 C CA . PRO A 1 98 ? -0.386 16.121 -7.680 1.00 78.00 98 PRO A CA 1
ATOM 792 C C . PRO A 1 98 ? -1.095 17.429 -7.431 1.00 78.00 98 PRO A C 1
ATOM 794 O O . PRO A 1 98 ? -1.891 17.878 -8.264 1.00 78.00 98 PRO A O 1
ATOM 797 N N . ASP A 1 99 ? -0.665 18.067 -6.353 1.00 82.50 99 ASP A N 1
ATOM 798 C CA . ASP A 1 99 ? -0.970 19.455 -6.088 1.00 82.50 99 ASP A CA 1
ATOM 799 C C . ASP A 1 99 ? -0.652 20.315 -7.331 1.00 82.50 99 ASP A C 1
ATOM 801 O O . ASP A 1 99 ? 0.422 20.152 -7.929 1.00 82.50 99 ASP A O 1
ATOM 805 N N . PRO A 1 100 ? -1.559 21.211 -7.756 1.00 83.88 100 PRO A N 1
ATOM 806 C CA . PRO A 1 100 ? -1.308 22.120 -8.867 1.00 83.88 100 PRO A CA 1
ATOM 807 C C . PRO A 1 100 ? 0.005 22.903 -8.731 1.00 83.88 100 PRO A C 1
ATOM 809 O O . PRO A 1 100 ? 0.729 23.019 -9.717 1.00 83.88 100 PRO A O 1
ATOM 812 N N . ALA A 1 101 ? 0.378 23.344 -7.526 1.00 85.81 101 ALA A N 1
ATOM 813 C CA . ALA A 1 101 ? 1.633 24.061 -7.293 1.00 85.81 101 ALA A CA 1
ATOM 814 C C . ALA A 1 101 ? 2.867 23.177 -7.545 1.00 85.81 101 ALA A C 1
ATOM 816 O O . ALA A 1 101 ? 3.916 23.662 -7.971 1.00 85.81 101 ALA A O 1
ATOM 817 N N . ALA A 1 102 ? 2.753 21.858 -7.351 1.00 81.31 102 ALA A N 1
ATOM 818 C CA . ALA A 1 102 ? 3.832 20.936 -7.691 1.00 81.31 102 ALA A CA 1
ATOM 819 C C . ALA A 1 102 ? 4.070 20.870 -9.209 1.00 81.31 102 ALA A C 1
ATOM 821 O O . ALA A 1 102 ? 5.204 20.639 -9.622 1.00 81.31 102 ALA A O 1
ATOM 822 N N . ARG A 1 103 ? 3.035 21.103 -10.037 1.00 78.75 103 ARG A N 1
ATOM 823 C CA . ARG A 1 103 ? 3.144 21.129 -11.513 1.00 78.75 103 ARG A CA 1
ATOM 824 C C . ARG A 1 103 ? 4.036 22.263 -11.993 1.00 78.75 103 ARG A C 1
ATOM 826 O O . ARG A 1 103 ? 4.764 22.079 -12.961 1.00 78.75 103 ARG A O 1
ATOM 833 N N . GLU A 1 104 ? 4.002 23.392 -11.297 1.00 83.44 104 GLU A N 1
ATOM 834 C CA . GLU A 1 104 ? 4.833 24.554 -11.607 1.00 83.44 104 GLU A CA 1
ATOM 835 C C . GLU A 1 104 ? 6.280 24.352 -11.148 1.00 83.44 104 GLU A C 1
ATOM 837 O O . GLU A 1 104 ? 7.214 24.678 -11.877 1.00 83.44 104 GLU A O 1
ATOM 842 N N . LEU A 1 105 ? 6.474 23.773 -9.960 1.00 85.81 105 LEU A N 1
ATOM 843 C CA . LEU A 1 105 ? 7.803 23.590 -9.370 1.00 85.81 105 LEU A CA 1
ATOM 844 C C . LEU A 1 105 ? 8.575 22.399 -9.958 1.00 85.81 105 LEU A C 1
ATOM 846 O O . LEU A 1 105 ? 9.801 22.443 -10.037 1.00 85.81 105 LEU A O 1
ATOM 850 N N . PHE A 1 106 ? 7.876 21.333 -10.361 1.00 83.25 106 PHE A N 1
ATOM 851 C CA . PHE A 1 106 ? 8.483 20.076 -10.818 1.00 83.25 106 PHE A CA 1
ATOM 852 C C . PHE A 1 106 ? 7.821 19.523 -12.097 1.00 83.25 106 PHE A C 1
ATOM 854 O O . PHE A 1 106 ? 7.381 18.364 -12.117 1.00 83.25 106 PHE A O 1
ATOM 861 N N . PRO A 1 107 ? 7.751 20.314 -13.186 1.00 81.06 107 PRO A N 1
ATOM 862 C CA . PRO A 1 107 ? 7.003 19.954 -14.391 1.00 81.06 107 PRO A CA 1
ATOM 863 C C . PRO A 1 107 ? 7.509 18.659 -15.039 1.00 81.06 107 PRO A C 1
ATOM 865 O O . PRO A 1 107 ? 6.710 17.794 -15.397 1.00 81.06 107 PRO A O 1
ATOM 868 N N . GLU A 1 108 ? 8.828 18.465 -15.125 1.00 81.62 108 GLU A N 1
ATOM 869 C CA . GLU A 1 108 ? 9.407 17.267 -15.747 1.00 81.62 108 GLU A CA 1
ATOM 870 C C . GLU A 1 108 ? 9.159 15.994 -14.930 1.00 81.62 108 GLU A C 1
ATOM 872 O O . GLU A 1 108 ? 8.816 14.947 -15.479 1.00 81.62 108 GLU A O 1
ATOM 877 N N . VAL A 1 109 ? 9.257 16.084 -13.600 1.00 74.00 109 VAL A N 1
ATOM 878 C CA . VAL A 1 109 ? 8.994 14.953 -12.694 1.00 74.00 109 VAL A CA 1
ATOM 879 C C . VAL A 1 109 ? 7.534 14.514 -12.797 1.00 74.00 109 VAL A C 1
ATOM 881 O O . VAL A 1 109 ? 7.227 13.319 -12.761 1.00 74.00 109 VAL A O 1
ATOM 884 N N . ILE A 1 110 ? 6.630 15.480 -12.958 1.00 74.69 110 ILE A N 1
ATOM 885 C CA . ILE A 1 110 ? 5.199 15.238 -13.123 1.00 74.69 110 ILE A CA 1
ATOM 886 C C . ILE A 1 110 ? 4.872 14.703 -14.524 1.00 74.69 110 ILE A C 1
ATOM 888 O O . ILE A 1 110 ? 3.967 13.881 -14.654 1.00 74.69 110 ILE A O 1
ATOM 892 N N . ALA A 1 111 ? 5.595 15.085 -15.569 1.00 72.69 111 ALA A N 1
ATOM 893 C CA . ALA A 1 111 ? 5.384 14.513 -16.898 1.00 72.69 111 ALA A CA 1
ATOM 894 C C . ALA A 1 111 ? 5.914 13.068 -17.015 1.00 72.69 111 ALA A C 1
ATOM 896 O O . ALA A 1 111 ? 5.303 12.236 -17.683 1.00 72.69 111 ALA A O 1
ATOM 897 N N . ALA A 1 112 ? 7.031 12.750 -16.354 1.00 63.97 112 ALA A N 1
ATOM 898 C CA . ALA A 1 112 ? 7.792 11.525 -16.612 1.00 63.97 112 ALA A CA 1
ATOM 899 C C . ALA A 1 112 ? 7.264 10.247 -15.933 1.00 63.97 112 ALA A C 1
ATOM 901 O O . ALA A 1 112 ? 7.642 9.147 -16.337 1.00 63.97 112 ALA A O 1
ATOM 902 N N . LYS A 1 113 ? 6.441 10.347 -14.881 1.00 59.75 113 LYS A N 1
ATOM 903 C CA . LYS A 1 113 ? 6.029 9.178 -14.083 1.00 59.75 113 LYS A CA 1
ATOM 904 C C . LYS A 1 113 ? 4.504 9.081 -13.993 1.00 59.75 113 LYS A C 1
ATOM 906 O O . LYS A 1 113 ? 3.896 9.997 -13.441 1.00 59.75 113 LYS A O 1
ATOM 911 N N . PRO A 1 114 ? 3.865 7.989 -14.461 1.00 50.28 114 PRO A N 1
ATOM 912 C CA . PRO A 1 114 ? 2.467 7.725 -14.140 1.00 50.28 114 PRO A CA 1
ATOM 913 C C . PRO A 1 114 ? 2.376 7.458 -12.630 1.00 50.28 114 PRO A C 1
ATOM 915 O O . PRO A 1 114 ? 2.962 6.508 -12.109 1.00 50.28 114 PRO A O 1
ATOM 918 N N . ARG A 1 115 ? 1.746 8.388 -11.908 1.00 57.09 115 ARG A N 1
ATOM 919 C CA . ARG A 1 115 ? 1.743 8.434 -10.443 1.00 57.09 115 ARG A CA 1
ATOM 920 C C . ARG A 1 115 ? 0.549 7.692 -9.899 1.00 57.09 115 ARG A C 1
ATOM 922 O O . ARG A 1 115 ? -0.576 7.964 -10.294 1.00 57.09 115 ARG A O 1
ATOM 929 N N . PHE A 1 116 ? 0.811 6.873 -8.900 1.00 52.69 116 PHE A N 1
ATOM 930 C CA . PHE A 1 116 ? -0.227 6.288 -8.084 1.00 52.69 116 PHE A CA 1
ATOM 931 C C . PHE A 1 116 ? 0.343 6.241 -6.669 1.00 52.69 116 PHE A C 1
ATOM 933 O O . PHE A 1 116 ? 1.134 5.364 -6.325 1.00 52.69 116 PHE A O 1
ATOM 940 N N . LEU A 1 117 ? 0.055 7.274 -5.883 1.00 50.88 117 LEU A N 1
ATOM 941 C CA . LEU A 1 117 ? 0.271 7.221 -4.445 1.00 50.88 117 LEU A CA 1
ATOM 942 C C . LEU A 1 117 ? -1.021 6.675 -3.858 1.00 50.88 117 LEU A C 1
ATOM 944 O O . LEU A 1 117 ? -2.071 7.273 -4.063 1.00 50.88 117 LEU A O 1
ATOM 948 N N . TYR A 1 118 ? -0.965 5.552 -3.157 1.00 53.41 118 TYR A N 1
ATOM 949 C CA . TYR A 1 118 ? -2.138 5.030 -2.475 1.00 53.41 118 TYR A CA 1
ATOM 950 C C . TYR A 1 118 ? -2.138 5.567 -1.048 1.00 53.41 118 TYR A C 1
ATOM 952 O O . TYR A 1 118 ? -1.203 5.318 -0.287 1.00 53.41 118 TYR A O 1
ATOM 960 N N . SER A 1 119 ? -3.193 6.281 -0.667 1.00 50.47 119 SER A N 1
ATOM 961 C CA . SER A 1 119 ? -3.447 6.625 0.730 1.00 50.47 119 SER A CA 1
ATOM 962 C C . SER A 1 119 ? -4.679 5.879 1.237 1.00 50.47 119 SER A C 1
ATOM 964 O O . SER A 1 119 ? -5.770 5.978 0.677 1.00 50.47 119 SER A O 1
ATOM 966 N N . CYS A 1 120 ? -4.498 5.107 2.306 1.00 43.97 120 CYS A N 1
ATOM 967 C CA . CYS A 1 120 ? -5.580 4.466 3.038 1.00 43.97 120 CYS A CA 1
ATOM 968 C C . CYS A 1 120 ? -5.781 5.220 4.343 1.00 43.97 120 CYS A C 1
ATOM 970 O O . CYS A 1 120 ? -4.876 5.292 5.180 1.00 43.97 120 CYS A O 1
ATOM 972 N N . SER A 1 121 ? -6.976 5.774 4.522 1.00 50.94 121 SER A N 1
ATOM 973 C CA . SER A 1 121 ? -7.429 6.198 5.839 1.00 50.94 121 SER A CA 1
ATOM 974 C C . SER A 1 121 ? -8.321 5.111 6.415 1.00 50.94 121 SER A C 1
ATOM 976 O O . SER A 1 121 ? -9.256 4.616 5.775 1.00 50.94 121 SER A O 1
ATOM 978 N N . SER A 1 122 ? -8.010 4.735 7.643 1.00 57.53 122 SER A N 1
ATOM 979 C CA . SER A 1 122 ? -8.774 3.765 8.396 1.00 57.53 122 SER A CA 1
ATOM 980 C C . SER A 1 122 ? -9.086 4.313 9.779 1.00 57.53 122 SER A C 1
ATOM 982 O O . SER A 1 122 ? -8.285 5.015 10.399 1.00 57.53 122 SER A O 1
ATOM 984 N N . SER A 1 123 ? -10.289 4.034 10.260 1.00 49.94 123 SER A N 1
ATOM 985 C CA . SER A 1 123 ? -10.725 4.406 11.599 1.00 49.94 123 SER A CA 1
ATOM 986 C C . SER A 1 123 ? -10.767 3.175 12.489 1.00 49.94 123 SER A C 1
ATOM 988 O O . SER A 1 123 ? -11.277 2.121 12.104 1.00 49.94 123 SER A O 1
ATOM 990 N N . CYS A 1 124 ? -10.276 3.332 13.709 1.00 45.53 124 CYS A N 1
ATOM 991 C CA . CYS A 1 124 ? -10.511 2.414 14.805 1.00 45.53 124 CYS A CA 1
ATOM 992 C C . CYS A 1 124 ? -11.836 2.815 15.472 1.00 45.53 124 CYS A C 1
ATOM 994 O O . CYS A 1 124 ? -11.881 3.753 16.267 1.00 45.53 124 CYS A O 1
ATOM 996 N N . GLU A 1 125 ? -12.930 2.136 15.132 1.00 50.34 125 GLU A N 1
ATOM 997 C CA . GLU A 1 125 ? -14.228 2.341 15.782 1.00 50.34 125 GLU A CA 1
ATOM 998 C C . GLU A 1 125 ? -14.515 1.105 16.650 1.00 50.34 125 GLU A C 1
ATOM 1000 O O . GLU A 1 125 ? -14.587 -0.012 16.141 1.00 50.34 125 GLU A O 1
ATOM 1005 N N . GLN A 1 126 ? -14.589 1.272 17.975 1.00 48.28 126 GLN A N 1
ATOM 1006 C CA . GLN A 1 126 ? -15.047 0.207 18.875 1.00 48.28 126 GLN A CA 1
ATOM 1007 C C . GLN A 1 126 ? -16.582 0.195 18.875 1.00 48.28 126 GLN A C 1
ATOM 1009 O O . GLN A 1 126 ? -17.215 1.237 19.025 1.00 48.28 126 GLN A O 1
ATOM 1014 N N . ASN A 1 127 ? -17.155 -0.992 18.654 1.00 45.28 127 ASN A N 1
ATOM 1015 C CA . ASN A 1 127 ? -18.595 -1.279 18.611 1.00 45.28 127 ASN A CA 1
ATOM 1016 C C . ASN A 1 127 ? -19.332 -0.808 19.895 1.00 45.28 127 ASN A C 1
ATOM 1018 O O . ASN A 1 127 ? -18.699 -0.773 20.952 1.00 45.28 127 ASN A O 1
ATOM 1022 N N . PRO A 1 128 ? -20.657 -0.524 19.859 1.00 46.78 128 PRO A N 1
ATOM 1023 C CA . PRO A 1 128 ? -21.612 -0.861 18.806 1.00 46.78 128 PRO A CA 1
ATOM 1024 C C . PRO A 1 128 ? -21.891 0.327 17.871 1.00 46.78 128 PRO A C 1
ATOM 1026 O O . PRO A 1 128 ? -22.516 1.300 18.289 1.00 46.78 128 PRO A O 1
ATOM 1029 N N . CYS A 1 129 ? -21.481 0.261 16.597 1.00 39.41 129 CYS A N 1
ATOM 1030 C CA . CYS A 1 129 ? -21.786 1.330 15.634 1.00 39.41 129 CYS A CA 1
ATOM 1031 C C . CYS A 1 129 ? -22.833 0.920 14.598 1.00 39.41 129 CYS A C 1
ATOM 1033 O O . CYS A 1 129 ? -22.637 0.020 13.784 1.00 39.41 129 CYS A O 1
ATOM 1035 N N . ARG A 1 130 ? -23.930 1.689 14.594 1.00 35.34 130 ARG A N 1
ATOM 1036 C CA . ARG A 1 130 ? -24.860 1.828 13.469 1.00 35.34 130 ARG A CA 1
ATOM 1037 C C . ARG A 1 130 ? -24.099 2.151 12.170 1.00 35.34 130 ARG A C 1
ATOM 1039 O O . ARG A 1 130 ? -23.122 2.904 12.207 1.00 35.34 130 ARG A O 1
ATOM 1046 N N . PRO A 1 131 ? -24.583 1.683 11.008 1.00 38.41 131 PRO A N 1
ATOM 1047 C CA . PRO A 1 131 ? -23.996 2.031 9.722 1.00 38.41 131 PRO A CA 1
ATOM 1048 C C . PRO A 1 131 ? -24.146 3.537 9.461 1.00 38.41 131 PRO A C 1
ATOM 1050 O O . PRO A 1 131 ? -25.255 4.053 9.335 1.00 38.41 131 PRO A O 1
ATOM 1053 N N . ARG A 1 132 ? -23.021 4.257 9.374 1.00 42.19 132 ARG A N 1
ATOM 1054 C CA . ARG A 1 132 ? -22.968 5.569 8.717 1.00 42.19 132 ARG A CA 1
ATOM 1055 C C . ARG A 1 132 ? -22.603 5.375 7.241 1.00 42.19 132 ARG A C 1
ATOM 1057 O O . ARG A 1 132 ? -21.689 4.592 6.968 1.00 42.19 132 ARG A O 1
ATOM 1064 N N . PRO A 1 133 ? -23.282 6.067 6.311 1.00 32.41 133 PRO A N 1
ATOM 1065 C CA . PRO A 1 133 ? -22.967 5.993 4.891 1.00 32.41 133 PRO A CA 1
ATOM 1066 C C . PRO A 1 133 ? -21.560 6.536 4.625 1.00 32.41 133 PRO A C 1
ATOM 1068 O O . PRO A 1 133 ? -21.161 7.563 5.180 1.00 32.41 133 PRO A O 1
ATOM 1071 N N . VAL A 1 134 ? -20.812 5.830 3.775 1.00 38.81 134 VAL A N 1
ATOM 1072 C CA . VAL A 1 134 ? -19.517 6.281 3.257 1.00 38.81 134 VAL A CA 1
ATOM 1073 C C . VAL A 1 134 ? -19.769 7.542 2.432 1.00 38.81 134 VAL A C 1
ATOM 1075 O O . VAL A 1 134 ? -20.469 7.494 1.424 1.00 38.81 134 VAL A O 1
ATOM 1078 N N . ARG A 1 135 ? -19.231 8.683 2.874 1.00 32.78 135 ARG A N 1
ATOM 1079 C CA . ARG A 1 135 ? -19.195 9.907 2.069 1.00 32.78 135 ARG A CA 1
ATOM 1080 C C . ARG A 1 135 ? -17.842 10.005 1.385 1.00 32.78 135 ARG A C 1
ATOM 1082 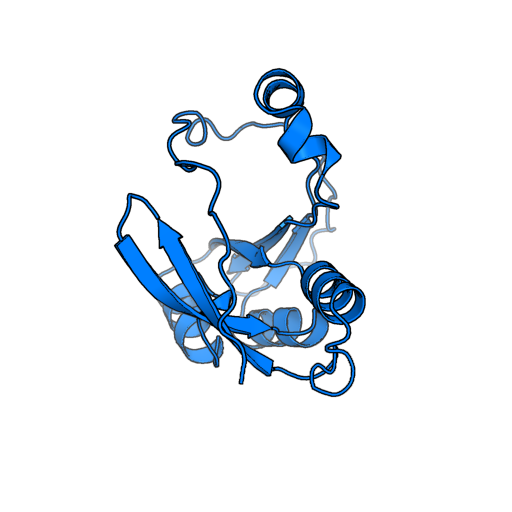O O . ARG A 1 135 ? -16.820 10.111 2.056 1.00 32.78 135 ARG A O 1
ATOM 1089 N N . VAL A 1 136 ? -17.861 10.002 0.057 1.00 34.00 136 VAL A N 1
ATOM 1090 C CA . VAL A 1 136 ? -16.727 10.425 -0.765 1.00 34.00 136 VAL A CA 1
ATOM 1091 C C . VAL A 1 136 ?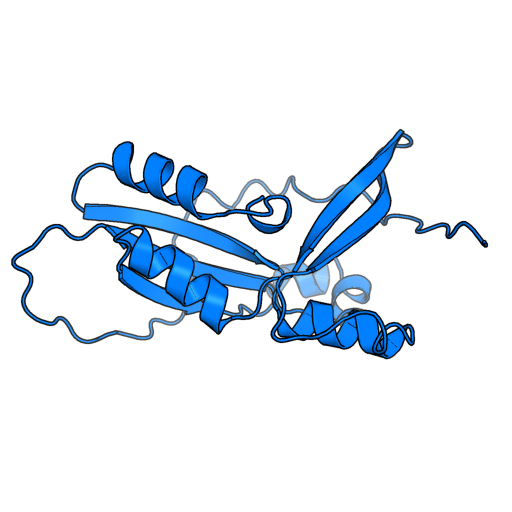 -16.666 11.947 -0.653 1.00 34.00 136 VAL A C 1
ATOM 1093 O O . VAL A 1 136 ? -17.485 12.649 -1.239 1.00 34.00 136 VAL A O 1
ATOM 1096 N N . HIS A 1 137 ? -15.769 12.460 0.185 1.00 27.59 137 HIS A N 1
ATOM 1097 C CA . HIS A 1 137 ? -15.486 13.891 0.242 1.00 27.59 137 HIS A CA 1
ATOM 1098 C C . HIS A 1 137 ? -14.317 14.192 -0.705 1.00 27.59 137 HIS A C 1
ATOM 1100 O O . HIS A 1 137 ? -13.286 13.524 -0.593 1.00 27.59 137 HIS A O 1
ATOM 1106 N N . PRO A 1 138 ? -14.438 15.184 -1.608 1.00 27.56 138 PRO A N 1
ATOM 1107 C CA . PRO A 1 138 ? -13.275 15.777 -2.253 1.00 27.56 138 PRO A CA 1
ATOM 1108 C C . PRO A 1 138 ? -12.317 16.250 -1.159 1.00 27.56 138 PRO A C 1
ATOM 1110 O O . PRO A 1 138 ? -12.747 16.865 -0.180 1.00 27.56 138 PRO A O 1
ATOM 1113 N N . LEU A 1 139 ? -11.037 15.911 -1.288 1.00 36.69 139 LEU A N 1
ATOM 1114 C CA . LEU A 1 139 ? -10.002 16.298 -0.338 1.00 36.69 139 LEU A CA 1
ATOM 1115 C C . LEU A 1 139 ? -9.723 17.805 -0.490 1.00 36.69 139 LEU A C 1
ATOM 1117 O O . LEU A 1 139 ? -8.736 18.192 -1.104 1.00 36.69 139 LEU A O 1
ATOM 1121 N N . GLU A 1 140 ? -10.590 18.674 0.033 1.00 29.08 140 GLU A N 1
ATOM 1122 C CA . GLU A 1 140 ? -10.182 20.058 0.273 1.00 29.08 140 GLU A CA 1
ATOM 1123 C C . GLU A 1 140 ? -9.148 20.059 1.400 1.00 29.08 140 GLU A C 1
ATOM 1125 O O . GLU A 1 140 ? -9.400 19.569 2.506 1.00 29.08 140 GLU A O 1
ATOM 1130 N N . ALA A 1 141 ? -7.967 20.581 1.067 1.00 35.91 141 ALA A N 1
ATOM 1131 C CA . ALA A 1 141 ? -6.731 20.619 1.840 1.00 35.91 141 ALA A CA 1
ATOM 1132 C C . ALA A 1 141 ? -6.845 21.417 3.155 1.00 35.91 141 ALA A C 1
ATOM 1134 O O . ALA A 1 141 ? -6.176 22.424 3.371 1.00 35.91 141 ALA A O 1
ATOM 1135 N N . SER A 1 142 ? -7.676 20.944 4.076 1.00 29.69 142 SER A N 1
ATOM 1136 C CA . SER A 1 142 ? -7.847 21.490 5.420 1.00 29.69 142 SER A CA 1
ATOM 1137 C C . SER A 1 142 ? -7.088 20.635 6.440 1.00 29.69 142 SER A C 1
ATOM 1139 O O . SER A 1 142 ? -7.641 20.112 7.402 1.00 29.69 142 SER A O 1
ATOM 1141 N N . CYS A 1 143 ? -5.780 20.481 6.223 1.00 25.25 143 CYS A N 1
ATOM 1142 C CA . CYS A 1 143 ? -4.852 19.998 7.244 1.00 25.25 143 CYS A CA 1
ATOM 1143 C C . CYS A 1 143 ? -3.630 20.940 7.281 1.00 25.25 143 CYS A C 1
ATOM 1145 O O . CYS A 1 143 ? -2.793 20.877 6.380 1.00 25.25 143 CYS A O 1
ATOM 1147 N N . PRO A 1 144 ? -3.526 21.854 8.269 1.00 26.86 144 PRO A N 1
ATOM 1148 C CA . PRO A 1 144 ? -2.505 22.911 8.281 1.00 26.86 144 PRO A CA 1
ATOM 1149 C C . PRO A 1 144 ? -1.056 22.419 8.435 1.00 26.86 144 PRO A C 1
ATOM 1151 O O . PRO A 1 144 ? -0.123 23.188 8.213 1.00 26.86 144 PRO A O 1
ATOM 1154 N N . GLU A 1 145 ? -0.845 21.155 8.811 1.00 28.75 145 GLU A N 1
ATOM 1155 C CA . GLU A 1 145 ? 0.474 20.630 9.193 1.00 28.75 145 GLU A CA 1
ATOM 1156 C C . GLU A 1 145 ? 1.323 20.129 8.012 1.00 28.75 145 GLU A C 1
ATOM 1158 O O . GLU A 1 145 ? 2.515 19.886 8.175 1.00 28.75 145 GLU A O 1
ATOM 1163 N N . PHE A 1 146 ? 0.773 20.062 6.793 1.00 28.31 146 PHE A N 1
ATOM 1164 C CA . PHE A 1 146 ? 1.513 19.620 5.598 1.00 28.31 146 PHE A CA 1
ATOM 1165 C C . PHE A 1 146 ? 2.217 20.767 4.836 1.00 28.31 146 PHE A C 1
ATOM 1167 O O . PHE A 1 146 ? 2.613 20.605 3.684 1.00 28.31 146 PHE A O 1
ATOM 1174 N N . ARG A 1 147 ? 2.374 21.950 5.457 1.00 26.14 147 ARG A N 1
ATOM 1175 C CA . ARG A 1 147 ? 2.982 23.148 4.834 1.00 26.14 147 ARG A CA 1
ATOM 1176 C C . ARG A 1 147 ? 4.512 23.201 4.872 1.00 26.14 147 ARG A C 1
ATOM 1178 O O . ARG A 1 147 ? 5.098 24.042 4.196 1.00 26.14 147 ARG A O 1
ATOM 1185 N N . SER A 1 148 ? 5.191 22.342 5.631 1.00 27.92 148 SER A N 1
ATOM 1186 C CA . SER A 1 148 ? 6.658 22.352 5.679 1.00 27.92 148 SER A CA 1
ATOM 1187 C C . SER A 1 148 ? 7.239 21.429 4.606 1.00 27.92 148 SER A C 1
ATOM 1189 O O . SER A 1 148 ? 7.635 20.304 4.902 1.00 27.92 148 SER A O 1
ATOM 1191 N N . GLY A 1 149 ? 7.268 21.902 3.358 1.00 29.11 149 GLY A N 1
ATOM 1192 C CA . GLY A 1 149 ? 7.826 21.216 2.185 1.00 29.11 149 GLY A CA 1
ATOM 1193 C C . GLY A 1 149 ? 9.316 20.863 2.298 1.00 29.11 149 GLY A C 1
ATOM 1194 O O . GLY A 1 149 ? 10.160 21.451 1.633 1.00 29.11 149 GLY A O 1
ATOM 1195 N N . ARG A 1 150 ? 9.647 19.875 3.129 1.00 25.97 150 ARG A N 1
ATOM 1196 C CA . ARG A 1 150 ? 10.975 19.268 3.252 1.00 25.97 150 ARG A CA 1
ATOM 1197 C C . ARG A 1 150 ? 10.833 17.754 3.211 1.00 25.97 150 ARG A C 1
ATOM 1199 O O . ARG A 1 150 ? 10.972 17.094 4.232 1.00 25.97 150 ARG A O 1
ATOM 1206 N N . PHE A 1 151 ? 10.515 17.199 2.046 1.00 26.92 151 PHE A N 1
ATOM 1207 C CA . PHE A 1 151 ? 10.656 15.755 1.854 1.00 26.92 151 PHE A CA 1
ATOM 1208 C C . PHE A 1 151 ? 10.940 15.362 0.404 1.00 26.92 151 PHE A C 1
ATOM 1210 O O . PHE A 1 151 ? 10.318 14.450 -0.110 1.00 26.92 151 PHE A O 1
ATOM 1217 N N . PHE A 1 152 ? 11.879 16.042 -0.257 1.00 24.58 152 PHE A N 1
ATOM 1218 C CA . PHE A 1 152 ? 12.550 15.514 -1.451 1.00 24.58 152 PHE A CA 1
ATOM 1219 C C . PHE A 1 152 ? 13.935 16.163 -1.584 1.00 24.58 152 PHE A C 1
ATOM 1221 O O . PHE A 1 152 ? 13.999 17.340 -1.934 1.00 24.58 152 PHE A O 1
ATOM 1228 N N . PRO A 1 153 ? 15.044 15.453 -1.313 1.00 26.66 153 PRO A N 1
ATOM 1229 C CA . PRO A 1 153 ? 16.316 15.774 -1.929 1.00 26.66 153 PRO A CA 1
ATOM 1230 C C . PRO A 1 153 ? 16.506 14.924 -3.193 1.00 26.66 153 PRO A C 1
ATOM 1232 O O . PRO A 1 153 ? 16.263 13.720 -3.187 1.00 26.66 153 PRO A O 1
ATOM 1235 N N . ASP A 1 154 ? 16.905 15.626 -4.248 1.00 24.56 154 ASP A N 1
ATOM 1236 C CA . ASP A 1 154 ? 17.657 15.237 -5.441 1.00 24.56 154 ASP A CA 1
ATOM 1237 C C . ASP A 1 154 ? 17.426 13.881 -6.123 1.00 24.56 154 ASP A C 1
ATOM 1239 O O . ASP A 1 154 ? 17.516 12.791 -5.560 1.00 24.56 154 ASP A O 1
ATOM 1243 N N . ALA A 1 155 ? 17.210 13.999 -7.435 1.00 34.38 155 ALA A N 1
ATOM 1244 C CA . ALA A 1 155 ? 17.093 12.931 -8.409 1.00 34.38 155 ALA A CA 1
ATOM 1245 C C . ALA A 1 155 ? 18.147 11.826 -8.210 1.00 34.38 155 ALA A C 1
ATOM 1247 O O . ALA A 1 155 ? 19.344 12.018 -8.419 1.00 34.38 155 ALA A O 1
ATOM 1248 N N . ALA A 1 156 ? 17.669 10.635 -7.845 1.00 38.72 156 ALA A N 1
ATOM 1249 C CA . ALA A 1 156 ? 18.481 9.435 -7.735 1.00 38.72 156 ALA A CA 1
ATOM 1250 C C . ALA A 1 156 ? 19.009 9.011 -9.116 1.00 38.72 156 ALA A C 1
ATOM 1252 O O . ALA A 1 156 ? 18.242 8.656 -10.017 1.00 38.72 156 ALA A O 1
ATOM 1253 N N . HIS A 1 157 ? 20.332 8.993 -9.273 1.00 33.34 157 HIS A N 1
ATOM 1254 C CA . HIS A 1 157 ? 20.982 8.274 -10.363 1.00 33.34 157 HIS A CA 1
ATOM 1255 C C . HIS A 1 157 ? 20.970 6.773 -10.054 1.00 33.34 157 HIS A C 1
ATOM 1257 O O . HIS A 1 157 ? 21.804 6.267 -9.310 1.00 33.34 157 HIS A O 1
ATOM 1263 N N . ILE A 1 158 ? 20.023 6.054 -10.655 1.00 38.09 158 ILE A N 1
ATOM 1264 C CA . ILE A 1 158 ? 19.955 4.589 -10.624 1.00 38.09 158 ILE A CA 1
ATOM 1265 C C . ILE A 1 158 ? 21.092 4.044 -11.500 1.00 38.09 158 ILE A C 1
ATOM 1267 O O . ILE A 1 158 ? 21.019 4.121 -12.729 1.00 38.09 158 ILE A O 1
ATOM 1271 N N . ARG A 1 159 ? 22.144 3.477 -10.900 1.00 32.62 159 ARG A N 1
ATOM 1272 C CA . ARG A 1 159 ? 23.111 2.642 -11.631 1.00 32.62 159 ARG A CA 1
ATOM 1273 C C . ARG A 1 159 ? 22.840 1.171 -11.343 1.00 32.62 159 ARG A C 1
ATOM 1275 O O . ARG A 1 159 ? 22.774 0.743 -10.201 1.00 32.62 159 ARG A O 1
ATOM 1282 N N . ARG A 1 160 ? 22.669 0.400 -12.418 1.00 41.44 160 ARG A N 1
ATOM 1283 C CA . ARG A 1 160 ? 22.499 -1.058 -12.389 1.00 41.44 160 ARG A CA 1
ATOM 1284 C C . ARG A 1 160 ? 23.864 -1.734 -12.232 1.00 41.44 160 ARG A C 1
ATOM 1286 O O . ARG A 1 160 ? 24.814 -1.314 -12.893 1.00 41.44 160 ARG A O 1
ATOM 1293 N N . ARG A 1 161 ? 23.945 -2.831 -11.473 1.00 30.12 161 ARG A N 1
ATOM 1294 C CA . ARG A 1 161 ? 24.982 -3.851 -11.703 1.00 30.12 161 ARG A CA 1
ATOM 1295 C C . ARG A 1 161 ? 24.502 -4.857 -12.758 1.00 30.12 161 ARG A C 1
ATOM 1297 O O . ARG A 1 161 ? 23.315 -5.188 -12.757 1.00 30.12 161 ARG A O 1
ATOM 1304 N N . PRO A 1 162 ? 25.382 -5.335 -13.652 1.00 27.50 162 PRO A N 1
ATOM 1305 C CA . PRO A 1 162 ? 25.126 -6.516 -14.463 1.00 27.50 162 PRO A CA 1
ATOM 1306 C C . PRO A 1 162 ? 25.544 -7.788 -13.705 1.00 27.50 162 PRO A C 1
ATOM 1308 O O . PRO A 1 162 ? 26.584 -7.775 -13.049 1.00 27.50 162 PRO A O 1
ATOM 1311 N N . GLY A 1 163 ? 24.777 -8.870 -13.883 1.00 32.44 163 GLY A N 1
ATOM 1312 C CA . GLY A 1 163 ? 25.154 -10.244 -13.516 1.00 32.44 163 GLY A CA 1
ATOM 1313 C C . GLY A 1 163 ? 24.780 -10.659 -12.107 1.00 32.44 163 GLY A C 1
ATOM 1314 O O . GLY A 1 163 ? 25.551 -10.322 -11.186 1.00 32.44 163 GLY A O 1
#

Foldseek 3Di:
DCQQDLACQVVLLVVLVPADAFGKDKDKDAALVQVVVVCVVVPNPVVDDSQDFDKDWAWWADPNDIDIGIGTHHHPVVVVVSNVVSQWAWQDKDFDDDDPVCCVVPVPVNVPGPDGIIMTMTTRHDDDDDDDDRDPDDPPPPDVPVPPPPDDDDDIDGDDDDD

Secondary structure (DSSP, 8-state):
-GGG-S--HHHHHHHHHHSPTT-EEEEEEE-HHHHHHHHHHTT-TTT--TTS-EEEEEEEEETTEEEEEEEEE--HHHHHHHHHHTTPEEEEEE-PPPPHHHHHH-HHHHHHS---EEEEEEE---S--PPPP----------GGGG-----------PPPP-

pLDDT: mean 72.22, std 24.46, range [24.56, 95.81]